Protein AF-A0AAP7A687-F1 (afdb_monomer_lite)

Foldseek 3Di:
DVVVVVVVVLVVVLVVVLVVVVVVVVVVLVVLVVLLVLQLVLLVLLLVLLVVLLVVLVCVVVPDDPVVSVVSLPDDSPDDRPPDDDPPDPLSVQLVVLSVQLVVLSVQCVVLSVDPNNNVSSVVSSVSSVVSSVSSVVSSVVSVVVVVVVSVVVVVCCVPVSVVVSVVVSVVSVVVVVD

Organism: Paenibacillus alvei (NCBI:txid44250)

Sequence (179 aa):
MKDLFLNFSIGIVSGTFAGLLSSFLVYLFSEKRNKVRKIIEYAEQTSERAFQVLAEANAFHEGSSIETLKMLLKKEVRRAFPGDIVDKSESSQRLQDAIAGCNRALYGIEQSLESENVPDNLFHATINLNNAVLEIWNATTEYDVIEDKRIRKIREIILIGIPIIVVLFVIGIIVGICI

pLDDT: mean 81.87, std 9.26, range [54.84, 94.5]

Structure (mmCIF, N/CA/C/O backbone):
data_AF-A0AAP7A687-F1
#
_entry.id   AF-A0AAP7A687-F1
#
loop_
_atom_site.group_PDB
_atom_site.id
_atom_site.type_symbol
_atom_site.label_atom_id
_atom_site.label_alt_id
_atom_site.label_comp_id
_atom_site.label_asym_id
_atom_site.label_entity_id
_atom_site.label_seq_id
_atom_site.pdbx_PDB_ins_code
_atom_site.Cartn_x
_atom_site.Cartn_y
_atom_site.Cartn_z
_atom_site.occupancy
_atom_site.B_iso_or_equiv
_atom_site.auth_seq_id
_atom_site.auth_comp_id
_atom_site.auth_asym_id
_atom_site.auth_atom_id
_atom_site.pdbx_PDB_model_num
ATOM 1 N N . MET A 1 1 ? 31.740 20.337 -48.642 1.00 59.12 1 MET A N 1
ATOM 2 C CA . MET A 1 1 ? 30.562 21.062 -48.100 1.00 59.12 1 MET A CA 1
ATOM 3 C C . MET A 1 1 ? 29.363 20.146 -47.868 1.00 59.12 1 MET A C 1
ATOM 5 O O . MET A 1 1 ? 28.829 20.198 -46.771 1.00 59.12 1 MET A O 1
ATOM 9 N N . LYS A 1 2 ? 28.967 19.292 -48.828 1.00 62.97 2 LYS A N 1
ATOM 10 C CA . LYS A 1 2 ? 27.833 18.359 -48.657 1.00 62.97 2 LYS A CA 1
ATOM 11 C C . LYS A 1 2 ? 28.007 17.386 -47.476 1.00 62.97 2 LYS A C 1
ATOM 13 O O . LYS A 1 2 ? 27.112 17.320 -46.646 1.00 62.97 2 LYS A O 1
ATOM 18 N N . ASP A 1 3 ? 29.177 16.764 -47.318 1.00 65.88 3 ASP A N 1
ATOM 19 C CA . ASP A 1 3 ? 29.430 15.821 -46.206 1.00 65.88 3 ASP A CA 1
ATOM 20 C C . ASP A 1 3 ? 29.442 16.493 -44.828 1.00 65.88 3 ASP A C 1
ATOM 22 O O . ASP A 1 3 ? 28.987 15.926 -43.839 1.00 65.88 3 ASP A O 1
ATOM 26 N N . LEU A 1 4 ? 29.915 17.741 -44.762 1.00 69.06 4 LEU A N 1
ATOM 27 C CA . LEU A 1 4 ? 29.923 18.520 -43.524 1.00 69.06 4 LEU A CA 1
ATOM 28 C C . LEU A 1 4 ? 28.489 18.856 -43.085 1.00 69.06 4 LEU A C 1
ATOM 30 O O . LEU A 1 4 ? 28.157 18.735 -41.912 1.00 69.06 4 LEU A O 1
ATOM 34 N N . PHE A 1 5 ? 27.635 19.236 -44.040 1.00 71.94 5 PHE A N 1
ATOM 35 C CA . PHE A 1 5 ? 26.226 19.546 -43.795 1.00 71.94 5 PHE A CA 1
ATOM 36 C C . PHE A 1 5 ? 25.420 18.290 -43.427 1.00 71.94 5 PHE A C 1
ATOM 38 O O . PHE A 1 5 ? 24.556 18.338 -42.551 1.00 71.94 5 PHE A O 1
ATOM 45 N N . LEU A 1 6 ? 25.745 17.154 -44.050 1.00 72.31 6 LEU A N 1
ATOM 46 C CA . LEU A 1 6 ? 25.149 15.852 -43.762 1.00 72.31 6 LEU A CA 1
ATOM 47 C C . LEU A 1 6 ? 25.485 15.385 -42.337 1.00 72.31 6 LEU A C 1
ATOM 49 O O . LEU A 1 6 ? 24.579 15.109 -41.556 1.00 72.31 6 LEU A O 1
ATOM 53 N N . ASN A 1 7 ? 26.767 15.396 -41.958 1.00 73.00 7 ASN A N 1
ATOM 54 C CA . ASN A 1 7 ? 27.212 15.022 -40.611 1.00 73.00 7 ASN A CA 1
ATOM 55 C C . ASN A 1 7 ? 26.620 15.937 -39.530 1.00 73.00 7 ASN A C 1
ATOM 57 O O . ASN A 1 7 ? 26.222 15.469 -38.464 1.00 73.00 7 ASN A O 1
ATOM 61 N N . PHE A 1 8 ? 26.508 17.237 -39.817 1.00 73.56 8 PHE A N 1
ATOM 62 C CA . PHE A 1 8 ? 25.886 18.198 -38.907 1.00 73.56 8 PHE A CA 1
ATOM 63 C C . PHE A 1 8 ? 24.384 17.925 -38.722 1.00 73.56 8 PHE A C 1
ATOM 65 O O . PHE A 1 8 ? 23.880 17.945 -37.600 1.00 73.56 8 PHE A O 1
ATOM 72 N N . SER A 1 9 ? 23.680 17.587 -39.806 1.00 74.75 9 SER A N 1
ATOM 73 C CA . SER A 1 9 ? 22.254 17.237 -39.771 1.00 74.75 9 SER A CA 1
ATOM 74 C C . SER A 1 9 ? 22.003 15.941 -38.991 1.00 74.75 9 SER A C 1
ATOM 76 O O . SER A 1 9 ? 21.101 15.896 -38.156 1.00 74.75 9 SER A O 1
ATOM 78 N N . ILE A 1 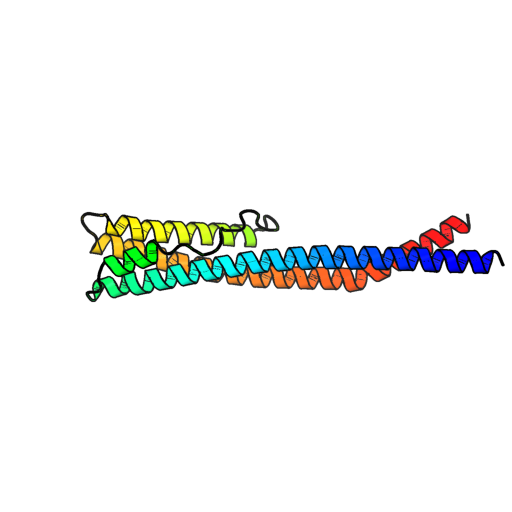10 ? 22.843 14.916 -39.183 1.00 78.50 10 ILE A N 1
ATOM 79 C CA . ILE A 1 10 ? 22.790 13.662 -38.411 1.00 78.50 10 ILE A CA 1
ATOM 80 C C . ILE A 1 10 ? 23.026 13.938 -36.919 1.00 78.50 10 ILE A C 1
ATOM 82 O O . ILE A 1 10 ? 22.307 13.404 -36.072 1.00 78.50 10 ILE A O 1
ATOM 86 N N . GLY A 1 11 ? 23.985 14.806 -36.584 1.00 74.31 11 GLY A N 1
ATOM 87 C CA . GLY A 1 11 ? 24.255 15.221 -35.205 1.00 74.31 11 GLY A CA 1
ATOM 88 C C . GLY A 1 11 ? 23.055 15.898 -34.532 1.00 74.31 11 GLY A C 1
ATOM 89 O O . GLY A 1 11 ? 22.698 15.548 -33.409 1.00 74.31 11 GLY A O 1
ATOM 90 N N . ILE A 1 12 ? 22.377 16.817 -35.227 1.00 79.00 12 ILE A N 1
ATOM 91 C CA . ILE A 1 12 ? 21.189 17.506 -34.692 1.00 79.00 12 ILE A CA 1
ATOM 92 C C . ILE A 1 12 ? 20.012 16.539 -34.517 1.00 79.00 12 ILE A C 1
ATOM 94 O O . ILE A 1 12 ? 19.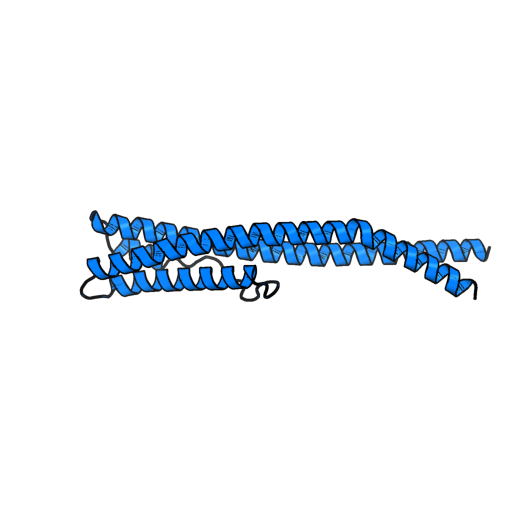362 16.540 -33.468 1.00 79.00 12 ILE A O 1
ATOM 98 N N . VAL A 1 13 ? 19.730 15.701 -35.518 1.00 80.06 13 VAL A N 1
ATOM 99 C CA . VAL A 1 13 ? 18.594 14.763 -35.481 1.00 80.06 13 VAL A CA 1
ATOM 100 C C . VAL A 1 13 ? 18.798 13.692 -34.406 1.00 80.06 13 VAL A C 1
ATOM 102 O O . VAL A 1 13 ? 17.882 13.400 -33.641 1.00 80.06 13 VAL A O 1
ATOM 105 N N . SER A 1 14 ? 20.010 13.149 -34.276 1.00 77.00 14 SER A N 1
ATOM 106 C CA . SER A 1 14 ? 20.325 12.175 -33.222 1.00 77.00 14 SER A CA 1
ATOM 107 C C . SER A 1 14 ? 20.297 12.792 -31.821 1.00 77.00 14 SER A C 1
ATOM 109 O O . SER A 1 14 ? 19.736 12.191 -30.903 1.00 77.00 14 SER A O 1
ATOM 111 N N . GLY A 1 15 ? 20.825 14.010 -31.652 1.00 78.75 15 GLY A N 1
ATOM 112 C CA . GLY A 1 15 ? 20.800 14.726 -30.375 1.00 78.75 15 GLY A CA 1
ATOM 113 C C . GLY A 1 15 ? 19.384 15.076 -29.911 1.00 78.75 15 GLY A C 1
ATOM 114 O O . GLY A 1 15 ? 19.036 14.854 -28.751 1.00 78.75 15 GLY A O 1
ATOM 115 N N . THR A 1 16 ? 18.538 15.570 -30.819 1.00 82.19 16 THR A N 1
ATOM 116 C CA . THR A 1 16 ? 17.129 15.882 -30.516 1.00 82.19 16 THR A CA 1
ATOM 117 C C . THR A 1 16 ? 16.318 14.626 -30.206 1.00 82.19 16 THR A C 1
ATOM 119 O O . THR A 1 16 ? 15.574 14.616 -29.225 1.00 82.19 16 THR A O 1
ATOM 122 N N . PHE A 1 17 ? 16.513 13.542 -30.962 1.00 80.06 17 PHE A N 1
ATOM 123 C CA . PHE A 1 17 ? 15.878 12.253 -30.684 1.00 80.06 17 PHE A CA 1
ATOM 124 C C . PHE A 1 17 ? 16.272 11.698 -29.308 1.00 80.06 17 PHE A C 1
ATOM 126 O O . PHE A 1 17 ? 15.400 11.339 -28.516 1.00 80.06 17 PHE A O 1
ATOM 133 N N . ALA A 1 18 ? 17.568 11.694 -28.979 1.00 79.06 18 ALA A N 1
ATOM 134 C CA . ALA A 1 18 ? 18.052 11.243 -27.675 1.00 79.06 18 ALA A CA 1
ATOM 135 C C . ALA A 1 18 ? 17.495 12.101 -26.524 1.00 79.06 18 ALA A C 1
ATOM 137 O O . ALA A 1 18 ? 17.079 11.563 -25.495 1.00 79.06 18 ALA A O 1
ATOM 138 N N . GLY A 1 19 ? 17.435 13.425 -26.707 1.00 79.06 19 GLY A N 1
ATOM 139 C CA . GLY A 1 19 ? 16.871 14.354 -25.727 1.00 79.06 19 GLY A CA 1
ATOM 140 C C . GLY A 1 19 ? 15.380 14.125 -25.465 1.00 79.06 19 GLY A C 1
ATOM 141 O O . GLY A 1 19 ? 14.961 14.054 -24.306 1.00 79.06 19 GLY A O 1
ATOM 142 N N . LEU A 1 20 ? 14.581 13.956 -26.524 1.00 83.81 20 LEU A N 1
ATOM 143 C CA . LEU A 1 20 ? 13.144 13.678 -26.416 1.00 83.81 20 LEU A CA 1
ATOM 144 C C . LEU A 1 20 ? 12.878 12.311 -25.779 1.00 83.81 20 LEU A C 1
ATOM 146 O O . LEU A 1 20 ? 12.055 12.215 -24.869 1.00 83.81 20 LEU A O 1
ATOM 150 N N . LEU A 1 21 ? 13.607 11.275 -26.205 1.00 79.56 21 LEU A N 1
ATOM 151 C CA . LEU A 1 21 ? 13.471 9.922 -25.667 1.00 79.56 21 LEU A CA 1
ATOM 152 C C . LEU A 1 21 ? 13.814 9.879 -24.172 1.00 79.56 21 LEU A C 1
ATOM 154 O O . LEU A 1 21 ? 13.052 9.331 -23.377 1.00 79.56 21 LEU A O 1
ATOM 158 N N . SER A 1 22 ? 14.926 10.506 -23.778 1.00 77.75 22 SER A N 1
ATOM 159 C CA . SER A 1 22 ? 15.331 10.613 -22.374 1.00 77.75 22 SER A CA 1
ATOM 160 C C . SER A 1 22 ? 14.282 11.352 -21.536 1.00 77.75 22 SER A C 1
ATOM 162 O O . SER A 1 22 ? 13.847 10.848 -20.501 1.00 77.75 22 SER A O 1
ATOM 164 N N . SER A 1 23 ? 13.798 12.502 -22.016 1.00 78.62 23 SER A N 1
ATOM 165 C CA . SER A 1 23 ? 12.797 13.310 -21.304 1.00 78.62 23 SER A CA 1
ATOM 166 C C . SER A 1 23 ? 11.470 12.567 -21.127 1.00 78.62 23 SER A C 1
ATOM 168 O O . SER A 1 23 ? 10.891 12.581 -20.041 1.00 78.62 23 SER A O 1
ATOM 170 N N . PHE A 1 24 ? 11.008 11.873 -22.170 1.00 81.12 24 PHE A N 1
ATOM 171 C CA . PHE A 1 24 ? 9.786 11.072 -22.127 1.00 81.12 24 PHE A CA 1
ATOM 172 C C . PHE A 1 24 ? 9.888 9.916 -21.123 1.00 81.12 24 PHE A C 1
ATOM 174 O O . PHE A 1 24 ? 8.970 9.680 -20.336 1.00 81.12 24 PHE A O 1
ATOM 181 N N . LEU A 1 25 ? 11.028 9.225 -21.092 1.00 78.81 25 LEU A N 1
ATOM 182 C CA . LEU A 1 25 ? 11.251 8.132 -20.151 1.00 78.81 25 LEU A CA 1
ATOM 183 C C . LEU A 1 25 ? 11.348 8.632 -18.705 1.00 78.81 25 LEU A C 1
ATOM 185 O O . LEU A 1 25 ? 10.732 8.043 -17.819 1.00 78.81 25 LEU A O 1
ATOM 189 N N . VAL A 1 26 ? 12.044 9.746 -18.456 1.00 78.75 26 VAL A N 1
ATOM 190 C CA . VAL A 1 26 ? 12.085 10.382 -17.126 1.00 78.75 26 VAL A CA 1
ATOM 191 C C . VAL A 1 26 ? 10.681 10.768 -16.656 1.00 78.75 26 VAL A C 1
ATOM 193 O O . VAL A 1 26 ? 10.344 10.542 -15.491 1.00 78.75 26 VAL A O 1
ATOM 196 N N . TYR A 1 27 ? 9.848 11.303 -17.552 1.00 80.44 27 TYR A N 1
ATOM 197 C CA . TYR A 1 27 ? 8.461 11.648 -17.246 1.00 80.44 27 TYR A CA 1
ATOM 198 C C . TYR A 1 27 ? 7.649 10.426 -16.792 1.00 80.44 27 TYR A C 1
ATOM 200 O O . TYR A 1 27 ? 7.110 10.439 -15.684 1.00 80.44 27 TYR A O 1
ATOM 208 N N . LEU A 1 28 ? 7.636 9.345 -17.582 1.00 78.19 28 LEU A N 1
ATOM 209 C CA . LEU A 1 28 ? 6.907 8.115 -17.241 1.00 78.19 28 LEU A CA 1
ATOM 210 C C . LEU A 1 28 ? 7.377 7.508 -15.911 1.00 78.19 28 LEU A C 1
ATOM 212 O O . LEU A 1 28 ? 6.570 7.036 -15.107 1.00 78.19 28 LEU A O 1
ATOM 216 N N . PHE A 1 29 ? 8.683 7.551 -15.646 1.00 78.19 29 PHE A N 1
ATOM 217 C CA . PHE A 1 29 ? 9.250 7.085 -14.382 1.00 78.19 29 PHE A CA 1
ATOM 218 C C . PHE A 1 29 ? 8.810 7.914 -13.184 1.00 78.19 29 PHE A C 1
ATOM 220 O O . PHE A 1 29 ? 8.461 7.356 -12.141 1.00 78.19 29 PHE A O 1
ATOM 227 N N . SER A 1 30 ? 8.848 9.238 -13.321 1.00 77.62 30 SER A N 1
ATOM 228 C CA . SER A 1 30 ? 8.431 10.155 -12.264 1.00 77.62 30 SER A CA 1
ATOM 229 C C . SER A 1 30 ? 6.946 9.980 -11.956 1.00 77.62 30 SER A C 1
ATOM 231 O O . SER A 1 30 ? 6.556 9.885 -10.791 1.00 77.62 30 SER A O 1
ATOM 233 N N . GLU A 1 31 ? 6.119 9.832 -12.993 1.00 81.00 31 GLU A N 1
ATOM 234 C CA . GLU A 1 31 ? 4.694 9.559 -12.841 1.00 81.00 31 GLU A CA 1
ATOM 235 C C . GLU A 1 31 ? 4.446 8.233 -12.108 1.00 81.00 31 GLU A C 1
ATOM 237 O O . GLU A 1 31 ? 3.712 8.211 -11.115 1.00 81.00 31 GLU A O 1
ATOM 242 N N . LYS A 1 32 ? 5.107 7.142 -12.528 1.00 79.44 32 LYS A N 1
ATOM 243 C CA . LYS A 1 32 ? 4.971 5.831 -11.878 1.00 79.44 32 LYS A CA 1
ATOM 244 C C . LYS A 1 32 ? 5.389 5.890 -10.407 1.00 79.44 32 LYS A C 1
ATOM 246 O O . LYS A 1 32 ? 4.634 5.458 -9.538 1.00 79.44 32 LYS A O 1
ATOM 251 N N . ARG A 1 33 ? 6.558 6.468 -10.113 1.00 81.12 33 ARG A N 1
ATOM 252 C CA . ARG A 1 33 ? 7.083 6.588 -8.743 1.00 81.12 33 ARG A CA 1
ATOM 253 C C . ARG A 1 33 ? 6.158 7.415 -7.851 1.00 81.12 33 ARG A C 1
ATOM 255 O O . ARG A 1 33 ? 5.917 7.040 -6.707 1.00 81.12 33 ARG A O 1
ATOM 262 N N . ASN A 1 34 ? 5.602 8.506 -8.375 1.00 83.62 34 ASN A N 1
ATOM 263 C CA . ASN A 1 34 ? 4.642 9.325 -7.640 1.00 83.62 34 ASN A CA 1
ATOM 264 C C . ASN A 1 34 ? 3.346 8.565 -7.334 1.00 83.62 34 ASN A C 1
ATOM 266 O O . ASN A 1 34 ? 2.800 8.730 -6.244 1.00 83.62 34 ASN A O 1
ATOM 270 N N . LYS A 1 35 ? 2.853 7.729 -8.255 1.00 81.94 35 LYS A N 1
ATOM 271 C CA . LYS A 1 35 ? 1.676 6.885 -7.995 1.00 81.94 35 LYS A CA 1
ATOM 272 C C . LYS A 1 35 ? 1.960 5.828 -6.924 1.00 81.94 35 LYS A C 1
ATOM 274 O O . LYS A 1 35 ? 1.185 5.731 -5.980 1.00 81.94 35 LYS A O 1
ATOM 279 N N . VAL A 1 36 ? 3.084 5.110 -7.021 1.00 83.56 36 VAL A N 1
ATOM 280 C CA . VAL A 1 36 ? 3.518 4.125 -6.007 1.00 83.56 36 VAL A CA 1
ATOM 281 C C . VAL A 1 36 ? 3.596 4.773 -4.626 1.00 83.56 36 VAL A C 1
ATOM 283 O O . VAL A 1 36 ? 2.971 4.292 -3.687 1.00 83.56 36 VAL A O 1
ATOM 286 N N . ARG A 1 37 ? 4.263 5.928 -4.527 1.00 85.00 37 ARG A N 1
ATOM 287 C CA . ARG A 1 37 ? 4.366 6.693 -3.280 1.00 85.00 37 ARG A CA 1
ATOM 288 C C . ARG A 1 37 ? 2.998 7.050 -2.694 1.00 85.00 37 ARG A C 1
ATOM 290 O O . ARG A 1 37 ? 2.790 6.882 -1.502 1.00 85.00 37 ARG A O 1
ATOM 297 N N . LYS A 1 38 ? 2.058 7.528 -3.516 1.00 84.88 38 LYS A N 1
ATOM 298 C CA . LYS A 1 38 ? 0.703 7.874 -3.051 1.00 84.88 38 LYS A CA 1
ATOM 299 C C . LYS A 1 38 ? -0.071 6.662 -2.528 1.00 84.88 38 LYS A C 1
ATOM 301 O O . LYS A 1 38 ? -0.842 6.820 -1.588 1.00 84.88 38 LYS A O 1
ATOM 306 N N . ILE A 1 39 ? 0.112 5.491 -3.139 1.00 84.94 39 ILE A N 1
ATOM 307 C CA . ILE A 1 39 ? -0.514 4.238 -2.695 1.00 84.94 39 ILE A CA 1
ATOM 308 C C . ILE A 1 39 ? 0.042 3.822 -1.332 1.00 84.94 39 ILE A C 1
ATOM 310 O O . ILE A 1 39 ? -0.741 3.538 -0.431 1.00 84.94 39 ILE A O 1
ATOM 314 N N . ILE A 1 40 ? 1.369 3.846 -1.171 1.00 87.75 40 ILE A N 1
ATOM 315 C CA . ILE A 1 40 ? 2.030 3.530 0.103 1.00 87.75 40 ILE A CA 1
ATOM 316 C C . ILE A 1 40 ? 1.576 4.508 1.191 1.00 87.75 40 ILE A C 1
ATOM 318 O O . ILE A 1 40 ? 1.081 4.071 2.221 1.00 87.75 40 ILE A O 1
ATOM 322 N N . GLU A 1 41 ? 1.619 5.818 0.925 1.00 87.94 41 GLU A N 1
ATOM 323 C CA . GLU A 1 41 ? 1.172 6.841 1.883 1.00 87.94 41 GLU A CA 1
ATOM 324 C C . GLU A 1 41 ? -0.298 6.646 2.299 1.00 87.94 41 GLU A C 1
ATOM 326 O O . GLU A 1 41 ? -0.665 6.928 3.437 1.00 87.94 41 GLU A O 1
ATOM 331 N N . TYR A 1 42 ? -1.162 6.172 1.395 1.00 87.31 42 TYR A N 1
ATOM 332 C CA . TYR A 1 42 ? -2.540 5.832 1.750 1.00 87.31 42 TYR A CA 1
ATOM 333 C C . TYR A 1 42 ? -2.606 4.580 2.635 1.00 87.31 42 TYR A C 1
ATOM 335 O O . TYR A 1 42 ? -3.318 4.585 3.637 1.00 87.31 42 TYR A O 1
ATOM 343 N N . ALA A 1 43 ? -1.882 3.515 2.280 1.00 88.38 43 ALA A N 1
ATOM 344 C CA . ALA A 1 43 ? -1.866 2.274 3.051 1.00 88.38 43 ALA A CA 1
ATOM 345 C C . ALA A 1 43 ? -1.344 2.507 4.477 1.00 88.38 43 ALA A C 1
ATOM 347 O O . ALA A 1 43 ? -1.961 2.056 5.442 1.00 88.38 43 ALA A O 1
ATOM 348 N N . GLU A 1 44 ? -0.280 3.300 4.612 1.00 90.00 44 GLU A N 1
ATOM 349 C CA . GLU A 1 44 ? 0.270 3.746 5.891 1.00 90.00 44 GLU A CA 1
ATOM 350 C C . GLU A 1 44 ? -0.772 4.516 6.709 1.00 90.00 44 GLU A C 1
ATOM 352 O O . GLU A 1 44 ? -1.017 4.160 7.859 1.00 90.00 44 GLU A O 1
ATOM 357 N N . GLN A 1 45 ? -1.463 5.498 6.117 1.00 89.00 45 GLN A N 1
ATOM 358 C CA . GLN A 1 45 ? -2.512 6.259 6.810 1.00 89.00 45 GLN A CA 1
ATOM 359 C C . GLN A 1 45 ? -3.684 5.380 7.265 1.00 89.00 45 GLN A C 1
ATOM 361 O O . GLN A 1 45 ? -4.203 5.562 8.370 1.00 89.00 45 GLN A O 1
ATOM 366 N N . THR A 1 46 ? -4.109 4.424 6.435 1.00 88.69 46 THR A N 1
ATOM 367 C CA . THR A 1 46 ? -5.147 3.454 6.807 1.00 88.69 46 THR A CA 1
ATOM 368 C C . THR A 1 46 ? -4.676 2.568 7.958 1.00 88.69 46 THR A C 1
ATOM 370 O O . THR A 1 46 ? -5.426 2.366 8.912 1.00 88.69 46 THR A O 1
ATOM 373 N N . SER A 1 47 ? -3.428 2.093 7.912 1.00 90.12 47 SER A N 1
ATOM 374 C CA . SER A 1 47 ? -2.836 1.273 8.973 1.00 90.12 47 SER A CA 1
ATOM 375 C C . SER A 1 47 ? -2.697 2.040 10.291 1.00 90.12 47 SER A C 1
ATOM 377 O O . SER A 1 47 ? -3.040 1.513 11.344 1.00 90.12 47 SER A O 1
ATOM 379 N N . GLU A 1 48 ? -2.293 3.313 10.240 1.00 90.38 48 GLU A N 1
ATOM 380 C CA . GLU A 1 48 ? -2.137 4.175 11.412 1.00 90.38 48 GLU A CA 1
ATOM 381 C C . GLU A 1 48 ? -3.490 4.426 12.084 1.00 90.38 48 GLU A C 1
ATOM 383 O O . GLU A 1 48 ? -3.622 4.316 13.304 1.00 90.38 48 GLU A O 1
ATOM 388 N N . ARG A 1 49 ? -4.527 4.709 11.285 1.00 88.88 49 ARG A N 1
ATOM 389 C CA . ARG A 1 49 ? -5.897 4.847 11.790 1.00 88.88 49 ARG A CA 1
ATOM 390 C C . ARG A 1 49 ? -6.385 3.545 12.418 1.00 88.88 49 ARG A C 1
ATOM 392 O O . ARG A 1 49 ? -6.944 3.579 13.510 1.00 88.88 49 ARG A O 1
ATOM 399 N N . ALA A 1 50 ? -6.175 2.415 11.748 1.00 89.69 50 ALA A N 1
ATOM 400 C CA . ALA A 1 50 ? -6.559 1.107 12.261 1.00 89.69 50 ALA A CA 1
ATOM 401 C C . ALA A 1 50 ? -5.844 0.775 13.574 1.00 89.69 50 ALA A C 1
ATOM 403 O O . ALA A 1 50 ? -6.481 0.297 14.505 1.00 89.69 50 ALA A O 1
ATOM 404 N N . PHE A 1 51 ? -4.565 1.124 13.695 1.00 91.44 51 PHE A N 1
ATOM 405 C CA . PHE A 1 51 ? -3.804 0.965 14.928 1.00 91.44 51 PHE A CA 1
ATOM 406 C C . PHE A 1 51 ? -4.336 1.851 16.067 1.00 91.44 51 PHE A C 1
ATOM 408 O O . PHE A 1 51 ? -4.478 1.376 17.189 1.00 91.44 51 PHE A O 1
ATOM 415 N N . GLN A 1 52 ? -4.693 3.113 15.788 1.00 90.75 52 GLN A N 1
ATOM 416 C CA . GLN A 1 52 ? -5.315 4.011 16.776 1.00 90.75 52 GLN A CA 1
ATOM 417 C C . GLN A 1 52 ? -6.657 3.458 17.278 1.00 90.75 52 GLN A C 1
ATOM 419 O O . GLN A 1 52 ? -6.903 3.436 18.481 1.00 90.75 52 GLN A O 1
ATOM 424 N N . VAL A 1 53 ? -7.506 2.976 16.364 1.00 89.56 53 VAL A N 1
ATOM 425 C CA . VAL A 1 53 ? -8.792 2.349 16.711 1.00 89.56 53 VAL A CA 1
ATOM 426 C C . VAL A 1 53 ? -8.575 1.057 17.496 1.00 89.56 53 VAL A C 1
ATOM 428 O O . VAL A 1 53 ? -9.272 0.828 18.475 1.00 89.56 53 VAL A O 1
ATOM 431 N N . LEU A 1 54 ? -7.597 0.236 17.110 1.00 90.00 54 LEU A N 1
ATOM 432 C CA . LEU A 1 54 ? -7.261 -1.008 17.800 1.00 90.00 54 LEU A CA 1
ATOM 433 C C . LEU A 1 54 ? -6.782 -0.753 19.236 1.00 90.00 54 LEU A C 1
ATOM 435 O O . LEU A 1 54 ? -7.205 -1.446 20.157 1.00 90.00 54 LEU A O 1
ATOM 439 N N . ALA A 1 55 ? -5.911 0.237 19.436 1.00 88.31 55 ALA A N 1
ATOM 440 C CA . ALA A 1 55 ? -5.421 0.609 20.761 1.00 88.31 55 ALA A CA 1
ATOM 441 C C . ALA A 1 55 ? -6.569 1.064 21.675 1.00 88.31 55 ALA A C 1
ATOM 443 O O . ALA A 1 55 ? -6.668 0.602 22.809 1.00 88.31 55 ALA A O 1
ATOM 444 N N . GLU A 1 56 ? -7.469 1.902 21.159 1.00 87.44 56 GLU A N 1
ATOM 445 C CA . GLU A 1 56 ? -8.630 2.377 21.915 1.00 87.44 56 GLU A CA 1
ATOM 446 C C . GLU A 1 56 ? -9.659 1.259 22.162 1.00 87.44 56 GLU A C 1
ATOM 448 O O . GLU A 1 56 ? -10.217 1.169 23.251 1.00 87.44 56 GLU A O 1
ATOM 453 N N . ALA A 1 57 ? -9.879 0.363 21.195 1.00 86.06 57 ALA A N 1
ATOM 454 C CA . ALA A 1 57 ? -10.769 -0.788 21.358 1.00 86.06 57 ALA A CA 1
ATOM 455 C C . ALA A 1 57 ? -10.258 -1.763 22.431 1.00 86.06 57 ALA A C 1
ATOM 457 O O . ALA A 1 57 ? -11.051 -2.286 23.207 1.00 86.06 57 ALA A O 1
ATOM 458 N N . ASN A 1 58 ? -8.939 -1.956 22.533 1.00 84.75 58 ASN A N 1
ATOM 459 C CA . ASN A 1 58 ? -8.340 -2.724 23.626 1.00 84.75 58 ASN A CA 1
ATOM 460 C C . ASN A 1 58 ? -8.501 -2.011 24.982 1.00 84.75 58 ASN A C 1
ATOM 462 O O . ASN A 1 58 ? -8.854 -2.652 25.970 1.00 84.75 58 ASN A O 1
ATOM 466 N N . ALA A 1 59 ? -8.296 -0.689 25.021 1.00 82.12 59 ALA A N 1
ATOM 467 C CA . ALA A 1 59 ? -8.442 0.128 26.231 1.00 82.12 59 ALA A CA 1
ATOM 468 C C . ALA A 1 59 ? -9.901 0.273 26.706 1.00 82.12 59 ALA A C 1
ATOM 470 O O . ALA A 1 59 ? -10.148 0.564 27.877 1.00 82.12 59 ALA A O 1
ATOM 471 N N . PHE A 1 60 ? -10.882 0.018 25.838 1.00 76.50 60 PHE A N 1
ATOM 472 C CA . PHE A 1 60 ? -12.299 0.008 26.204 1.00 76.50 60 PHE A CA 1
ATOM 473 C C . PHE A 1 60 ? -12.599 -0.964 27.355 1.00 76.50 60 PHE A C 1
ATOM 475 O O . PHE A 1 60 ? -13.399 -0.666 28.243 1.00 76.50 60 PHE A O 1
ATOM 482 N N . HIS A 1 61 ? -11.898 -2.098 27.400 1.00 63.59 61 HIS A N 1
ATOM 483 C CA . HIS A 1 61 ? -12.023 -3.070 28.486 1.00 63.59 61 HIS A CA 1
ATOM 484 C C . HIS A 1 61 ? -11.462 -2.569 29.832 1.00 63.59 61 HIS A C 1
ATOM 486 O O . HIS A 1 61 ? -11.736 -3.173 30.868 1.00 63.59 61 HIS A O 1
ATOM 492 N N . GLU A 1 62 ? -10.732 -1.451 29.836 1.00 60.56 62 GLU A N 1
ATOM 493 C CA . GLU A 1 62 ? -10.119 -0.825 31.014 1.00 60.56 62 GLU A CA 1
ATOM 494 C C . GLU A 1 62 ? -10.914 0.397 31.526 1.00 60.56 62 GLU A C 1
ATOM 496 O O . GLU A 1 62 ? -10.503 1.046 32.488 1.00 60.56 62 GLU A O 1
ATOM 501 N N . GLY A 1 63 ? -12.079 0.695 30.928 1.00 60.12 63 GLY A N 1
ATOM 502 C CA . GLY A 1 63 ? -12.989 1.760 31.373 1.00 60.12 63 GLY A CA 1
ATOM 503 C C . GLY A 1 63 ? -12.957 3.047 30.539 1.00 60.12 63 GLY A C 1
ATOM 504 O O . GLY A 1 63 ? -13.440 4.079 31.012 1.00 60.12 63 GLY A O 1
ATOM 505 N N . SER A 1 64 ? -12.403 3.015 29.319 1.00 65.62 64 SER A N 1
ATOM 506 C CA . SER A 1 64 ? -12.463 4.154 28.391 1.00 65.62 64 SER A CA 1
ATOM 507 C C . SER A 1 64 ? -13.868 4.348 27.784 1.00 65.62 64 SER A C 1
ATOM 509 O O . SER A 1 64 ? -14.714 3.452 27.789 1.00 65.62 64 SER A O 1
ATOM 511 N N . SER A 1 65 ? -14.161 5.566 27.314 1.00 69.44 65 SER A N 1
ATOM 512 C CA . SER A 1 65 ? -15.492 5.947 26.817 1.00 69.44 65 SER A CA 1
ATOM 513 C C . SER A 1 65 ? -15.690 5.549 25.348 1.00 69.44 65 SER A C 1
ATOM 515 O O . SER A 1 65 ? -14.845 5.802 24.487 1.00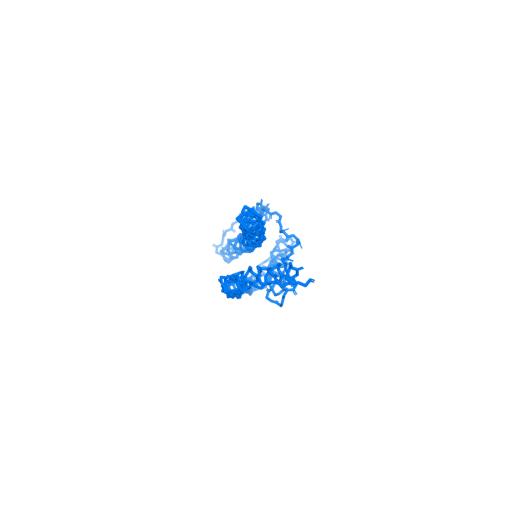 69.44 65 SER A O 1
ATOM 517 N N . ILE A 1 66 ? -16.872 4.992 25.056 1.00 79.44 66 ILE A N 1
ATOM 518 C CA . ILE A 1 66 ? -17.347 4.643 23.704 1.00 79.44 66 ILE A CA 1
ATOM 519 C C . ILE A 1 66 ? -17.266 5.849 22.752 1.00 79.44 66 ILE A C 1
ATOM 521 O O . ILE A 1 66 ? -17.027 5.682 21.552 1.00 79.44 66 ILE A O 1
ATOM 525 N N . GLU A 1 67 ? -17.457 7.072 23.256 1.00 79.75 67 GLU A N 1
ATOM 526 C CA . GLU A 1 67 ? -17.393 8.297 22.459 1.00 79.75 67 GLU A CA 1
ATOM 527 C C . GLU A 1 67 ? -16.026 8.511 21.796 1.00 79.75 67 GLU A C 1
ATOM 529 O O . GLU A 1 67 ? -15.988 8.944 20.641 1.00 79.75 67 GLU A O 1
ATOM 534 N N . THR A 1 68 ? -14.916 8.182 22.467 1.00 82.62 68 THR A N 1
ATOM 535 C CA . THR A 1 68 ? -13.562 8.322 21.897 1.00 82.62 68 THR A CA 1
ATOM 536 C C . THR A 1 68 ? -13.384 7.392 20.703 1.00 82.62 68 THR A C 1
ATOM 538 O O . THR A 1 68 ? -12.956 7.820 19.628 1.00 82.62 68 THR A O 1
ATOM 541 N N . LEU A 1 69 ? -13.802 6.134 20.851 1.00 82.50 69 LEU A N 1
ATOM 542 C CA . LEU A 1 69 ? -13.730 5.134 19.792 1.00 82.50 69 LEU A CA 1
ATOM 543 C C . LEU A 1 69 ? -14.610 5.525 18.592 1.00 82.50 69 LEU A C 1
ATOM 545 O O . LEU A 1 69 ? -14.156 5.493 17.447 1.00 82.50 69 LEU A O 1
ATOM 549 N N . LYS A 1 70 ? -15.834 6.014 18.842 1.00 83.56 70 LYS A N 1
ATOM 550 C CA . LYS A 1 70 ? -16.718 6.561 17.794 1.00 83.56 70 LYS A CA 1
ATOM 551 C C . LYS A 1 70 ? -16.107 7.774 17.090 1.00 83.56 70 LYS A C 1
ATOM 553 O O . LYS A 1 70 ? -16.275 7.930 15.881 1.00 83.56 70 LYS A O 1
ATOM 558 N N . MET A 1 71 ? -15.397 8.640 17.812 1.00 85.00 71 MET A N 1
ATOM 559 C CA . MET A 1 71 ? -14.720 9.797 17.221 1.00 85.00 71 MET A CA 1
ATOM 560 C C . MET A 1 71 ? -13.570 9.370 16.298 1.00 85.00 71 MET A C 1
ATOM 562 O O . MET A 1 71 ? -13.447 9.901 15.193 1.00 85.00 71 MET A O 1
ATOM 566 N N . LEU A 1 72 ? -12.767 8.384 16.709 1.00 84.19 72 LEU A N 1
ATOM 567 C CA . LEU A 1 72 ? -11.686 7.822 15.890 1.00 84.19 72 LEU A CA 1
ATOM 568 C C . LEU A 1 72 ? -12.218 7.113 14.638 1.00 84.19 72 LEU A C 1
ATOM 570 O O . LEU A 1 72 ? -11.644 7.251 13.556 1.00 84.19 72 LEU A O 1
ATOM 574 N N . LEU A 1 73 ? -13.350 6.416 14.753 1.00 83.00 73 LEU A N 1
ATOM 575 C CA . LEU A 1 73 ? -14.028 5.794 13.615 1.00 83.00 73 LEU A CA 1
ATOM 576 C C . LEU A 1 73 ? -14.598 6.827 12.637 1.00 83.00 73 LEU A C 1
ATOM 578 O O . LEU A 1 73 ? -14.526 6.611 11.435 1.00 83.00 73 LEU A O 1
ATOM 582 N N . LYS A 1 74 ? -15.073 7.986 13.101 1.00 81.88 74 LYS A N 1
ATOM 583 C CA . LYS A 1 74 ? -15.542 9.070 12.214 1.00 81.88 74 LYS A CA 1
ATOM 584 C C . LYS A 1 74 ? -14.418 9.847 11.530 1.00 81.88 74 LYS A C 1
ATOM 586 O O . LYS A 1 74 ? -14.678 10.603 10.596 1.00 81.88 74 LYS A O 1
ATOM 591 N N . LYS A 1 75 ? -13.173 9.701 11.987 1.00 77.56 75 LYS A N 1
ATOM 592 C CA . LYS A 1 75 ? -12.021 10.379 11.391 1.00 77.56 75 LYS A CA 1
ATOM 593 C C . LYS A 1 75 ? -11.757 9.804 10.001 1.00 77.56 75 LYS A C 1
ATOM 595 O O . LYS A 1 75 ? -11.282 8.680 9.863 1.00 77.56 75 LYS A O 1
ATOM 600 N N . GLU A 1 76 ? -12.056 10.580 8.967 1.00 66.31 76 GLU A N 1
ATOM 601 C CA . GLU A 1 76 ? -11.785 10.177 7.590 1.00 66.31 76 GLU A CA 1
ATOM 602 C C . GLU A 1 76 ? -10.278 10.055 7.331 1.00 66.31 76 GLU A C 1
ATOM 604 O O . GLU A 1 76 ? -9.462 10.859 7.803 1.00 66.31 76 GLU A O 1
ATOM 609 N N . VAL A 1 77 ? -9.901 9.055 6.530 1.00 66.81 77 VAL A N 1
ATOM 610 C CA . VAL A 1 77 ? -8.570 9.028 5.918 1.00 66.81 77 VAL A CA 1
ATOM 611 C C . VAL A 1 77 ? -8.514 10.212 4.956 1.00 66.81 77 VAL A C 1
ATOM 613 O O . VAL A 1 77 ? -9.342 10.328 4.057 1.00 66.81 77 VAL A O 1
ATOM 616 N N . ARG A 1 78 ? -7.545 11.113 5.149 1.00 60.28 78 ARG A N 1
ATOM 617 C CA . ARG A 1 78 ? -7.472 12.421 4.465 1.00 60.28 78 ARG A CA 1
ATOM 618 C C . ARG A 1 78 ? -7.384 12.343 2.938 1.00 60.28 78 ARG A C 1
ATOM 620 O O . ARG A 1 78 ? -7.439 13.374 2.271 1.00 60.28 78 ARG A O 1
ATOM 627 N N . ARG A 1 79 ? -7.164 11.158 2.376 1.00 59.59 79 ARG A N 1
ATOM 628 C CA . ARG A 1 79 ? -7.021 10.939 0.941 1.00 59.59 79 ARG A CA 1
ATOM 629 C C . ARG A 1 79 ? -7.941 9.815 0.514 1.00 59.59 79 ARG A C 1
ATOM 631 O O . ARG A 1 79 ? -7.959 8.774 1.154 1.00 59.59 79 ARG A O 1
ATOM 638 N N . ALA A 1 80 ? -8.656 10.013 -0.588 1.00 61.44 80 ALA A N 1
ATOM 639 C CA . ALA A 1 80 ? -9.308 8.915 -1.282 1.00 61.44 80 ALA A CA 1
ATOM 640 C C . ALA A 1 80 ? -8.240 7.927 -1.766 1.00 61.44 80 ALA A C 1
ATOM 642 O O . ALA A 1 80 ? -7.154 8.342 -2.189 1.00 61.44 80 ALA A O 1
ATOM 643 N N . PHE A 1 81 ? -8.553 6.632 -1.714 1.00 64.88 81 PHE A N 1
ATOM 644 C CA . PHE A 1 81 ? -7.692 5.630 -2.323 1.00 64.88 81 PHE A CA 1
ATOM 645 C C . PHE A 1 81 ? -7.521 5.983 -3.803 1.00 64.88 81 PHE A C 1
ATOM 647 O O . PHE A 1 81 ? -8.533 6.213 -4.473 1.00 64.88 81 PHE A O 1
ATOM 654 N N . PRO A 1 82 ? -6.289 6.067 -4.335 1.00 61.91 82 PRO A N 1
ATOM 655 C CA . PRO A 1 82 ? -6.104 6.158 -5.773 1.00 61.91 82 PRO A CA 1
ATOM 656 C C . PRO A 1 82 ? -6.621 4.846 -6.379 1.00 61.91 82 PRO A C 1
ATOM 658 O O . PRO A 1 82 ? -5.903 3.855 -6.424 1.00 61.91 82 PRO A O 1
ATOM 661 N N . GLY A 1 83 ? -7.898 4.830 -6.777 1.00 54.84 83 GLY A N 1
ATOM 662 C CA . GLY A 1 83 ? -8.603 3.634 -7.258 1.00 54.84 83 GLY A CA 1
ATOM 663 C C . GLY A 1 83 ? -7.954 2.986 -8.483 1.00 54.84 83 GLY A C 1
ATOM 664 O O . GLY A 1 83 ? -8.170 1.806 -8.740 1.00 54.84 83 GLY A O 1
ATOM 665 N N . ASP A 1 84 ? -7.097 3.729 -9.183 1.00 57.84 84 ASP A N 1
ATOM 666 C CA . ASP A 1 84 ? -6.216 3.209 -10.217 1.00 57.84 84 ASP A CA 1
ATOM 667 C C . ASP A 1 84 ? -4.907 2.717 -9.594 1.00 57.84 84 ASP A C 1
ATOM 669 O O . ASP A 1 84 ? -3.936 3.476 -9.466 1.00 57.84 84 ASP A O 1
ATOM 673 N N . ILE A 1 85 ? -4.838 1.431 -9.233 1.00 58.47 85 ILE A N 1
ATOM 674 C CA . ILE A 1 85 ? -3.522 0.846 -8.984 1.00 58.47 85 ILE A CA 1
ATOM 675 C C . ILE A 1 85 ? -2.764 0.662 -10.293 1.00 58.47 85 ILE A C 1
ATOM 677 O O . ILE A 1 85 ? -3.268 0.151 -11.290 1.00 58.47 85 ILE A O 1
ATOM 681 N N . VAL A 1 86 ? -1.508 1.088 -10.210 1.00 60.16 86 VAL A N 1
ATOM 682 C CA . VAL A 1 86 ? -0.510 1.296 -11.250 1.00 60.16 86 VAL A CA 1
ATOM 683 C C . VAL A 1 86 ? -0.370 0.149 -12.254 1.00 60.16 86 VAL A C 1
ATOM 685 O O . VAL A 1 86 ? -0.028 0.445 -13.398 1.00 60.16 86 VAL A O 1
ATOM 688 N N . ASP A 1 87 ? -0.587 -1.123 -11.888 1.00 67.00 87 ASP A N 1
ATOM 689 C CA . ASP A 1 87 ? -0.197 -2.214 -12.795 1.00 67.00 87 ASP A CA 1
ATOM 690 C C . ASP A 1 87 ? -0.917 -3.579 -12.704 1.00 67.00 87 ASP A C 1
ATOM 692 O O . ASP A 1 87 ? -0.466 -4.514 -13.364 1.00 67.00 87 ASP A O 1
ATOM 696 N N . LYS A 1 88 ? -2.022 -3.736 -11.954 1.00 70.88 88 LYS A N 1
ATOM 697 C CA . LYS A 1 88 ? -2.716 -5.041 -11.758 1.00 70.88 88 LYS A CA 1
ATOM 698 C C . LYS A 1 88 ? -1.780 -6.202 -11.362 1.00 70.88 88 LYS A C 1
ATOM 700 O O . LYS A 1 88 ? -2.107 -7.368 -11.581 1.00 70.88 88 LYS A O 1
ATOM 705 N N . SER A 1 89 ? -0.598 -5.908 -10.822 1.00 80.62 89 SER A N 1
ATOM 706 C CA . SER A 1 89 ? 0.324 -6.948 -10.382 1.00 80.62 89 SER A CA 1
ATOM 707 C C . SER A 1 89 ? -0.223 -7.680 -9.161 1.00 80.62 89 SER A C 1
ATOM 709 O O . SER A 1 89 ? -1.056 -7.151 -8.426 1.00 80.62 89 SER A O 1
ATOM 711 N N . GLU A 1 90 ? 0.272 -8.893 -8.918 1.00 86.19 90 GLU A N 1
ATOM 712 C CA . GLU A 1 90 ? -0.121 -9.680 -7.746 1.00 86.19 90 GLU A CA 1
ATOM 713 C C . GLU A 1 90 ? 0.115 -8.911 -6.435 1.00 86.19 90 GLU A C 1
ATOM 715 O O . GLU A 1 90 ? -0.767 -8.864 -5.584 1.00 86.19 90 GLU A O 1
ATOM 720 N N . SER A 1 91 ? 1.256 -8.224 -6.301 1.00 86.19 91 SER A N 1
ATOM 721 C CA . SER A 1 91 ? 1.568 -7.397 -5.127 1.00 86.19 91 SER A CA 1
ATOM 722 C C . SER A 1 91 ? 0.629 -6.198 -4.984 1.00 86.19 91 SER A C 1
ATOM 724 O O . SER A 1 91 ? 0.202 -5.873 -3.880 1.00 86.19 91 SER A O 1
ATOM 726 N N . SER A 1 92 ? 0.264 -5.564 -6.101 1.00 84.25 92 SER A N 1
ATOM 727 C CA . SER A 1 92 ? -0.765 -4.520 -6.146 1.00 84.25 92 SER A CA 1
ATOM 728 C C . SER A 1 92 ? -2.116 -5.047 -5.653 1.00 84.25 92 SER A C 1
ATOM 730 O O . SER A 1 92 ? -2.771 -4.401 -4.840 1.00 84.25 92 SER A O 1
ATOM 732 N N . GLN A 1 93 ? -2.537 -6.214 -6.151 1.00 86.88 93 GLN A N 1
ATOM 733 C CA . GLN A 1 93 ? -3.825 -6.818 -5.814 1.00 86.88 93 GLN A CA 1
ATOM 734 C C . GLN A 1 93 ? -3.881 -7.192 -4.330 1.00 86.88 93 GLN A C 1
ATOM 736 O O . GLN A 1 93 ? -4.822 -6.809 -3.643 1.00 86.88 93 GLN A O 1
ATOM 741 N N . ARG A 1 94 ? -2.822 -7.824 -3.809 1.00 89.81 94 ARG A N 1
ATOM 742 C CA . ARG A 1 94 ? -2.693 -8.130 -2.377 1.00 89.81 94 ARG A CA 1
ATOM 743 C C . ARG A 1 94 ? -2.801 -6.884 -1.505 1.00 89.81 94 ARG A C 1
ATOM 745 O O . ARG A 1 94 ? -3.481 -6.919 -0.486 1.00 89.81 94 ARG A O 1
ATOM 752 N N . LEU A 1 95 ? -2.173 -5.776 -1.907 1.00 90.44 95 LEU A N 1
ATOM 753 C CA . LEU A 1 95 ? -2.281 -4.516 -1.173 1.00 90.44 95 LEU A CA 1
ATOM 754 C C . LEU A 1 95 ? -3.710 -3.948 -1.197 1.00 90.44 95 LEU A C 1
ATOM 756 O O . LEU A 1 95 ? -4.182 -3.477 -0.165 1.00 90.44 95 LEU A O 1
ATOM 760 N N . GLN A 1 96 ? -4.426 -4.027 -2.327 1.00 87.56 96 GLN A N 1
ATOM 761 C CA . GLN A 1 96 ? -5.848 -3.637 -2.386 1.00 87.56 96 GLN A CA 1
ATOM 762 C C . GLN A 1 96 ? -6.698 -4.472 -1.447 1.00 87.56 96 GLN A C 1
ATOM 764 O O . GLN A 1 96 ? -7.510 -3.925 -0.704 1.00 87.56 96 GLN A O 1
ATOM 769 N N . ASP A 1 97 ? -6.512 -5.787 -1.496 1.00 90.00 97 ASP A N 1
ATOM 770 C CA . ASP A 1 97 ? -7.307 -6.721 -0.718 1.00 90.00 97 ASP A CA 1
ATOM 771 C C . ASP A 1 97 ? -7.051 -6.516 0.778 1.00 90.00 97 ASP A C 1
ATOM 773 O O . ASP A 1 97 ? -8.007 -6.461 1.551 1.00 90.00 97 ASP A O 1
ATOM 777 N N . ALA A 1 98 ? -5.796 -6.278 1.177 1.00 92.12 98 ALA A N 1
ATOM 778 C CA . ALA A 1 98 ? -5.428 -5.960 2.555 1.00 92.12 98 ALA A CA 1
ATOM 779 C C . ALA A 1 98 ? -6.008 -4.613 3.023 1.00 92.12 98 ALA A C 1
ATOM 781 O O . ALA A 1 98 ? -6.543 -4.509 4.126 1.00 92.12 98 ALA A O 1
ATOM 782 N N . ILE A 1 99 ? -5.978 -3.579 2.175 1.00 90.25 99 ILE A N 1
ATOM 783 C CA . ILE A 1 99 ? -6.619 -2.285 2.458 1.00 90.25 99 ILE A CA 1
ATOM 784 C C . ILE A 1 99 ? -8.133 -2.448 2.622 1.00 90.25 99 ILE A C 1
ATOM 786 O O . ILE A 1 99 ? -8.721 -1.926 3.572 1.00 90.25 99 ILE A O 1
ATOM 790 N N . ALA A 1 100 ? -8.780 -3.165 1.703 1.00 88.94 100 ALA A N 1
ATOM 791 C CA . ALA A 1 100 ? -10.211 -3.422 1.756 1.00 88.94 100 ALA A CA 1
ATOM 792 C C . ALA A 1 100 ? -10.580 -4.257 2.991 1.00 88.94 100 ALA A C 1
ATOM 794 O O . ALA A 1 100 ? -11.571 -3.953 3.652 1.00 88.94 100 ALA A O 1
ATOM 795 N N . GLY A 1 101 ? -9.774 -5.265 3.329 1.00 91.38 101 GLY A N 1
ATOM 796 C CA . GLY A 1 101 ? -9.905 -6.075 4.538 1.00 91.38 101 GLY A CA 1
ATOM 797 C C . GLY A 1 101 ? -9.803 -5.234 5.808 1.00 91.38 101 GLY A C 1
ATOM 798 O O . GLY A 1 101 ? -10.683 -5.313 6.663 1.00 91.38 101 GLY A O 1
ATOM 799 N N . CYS A 1 102 ? -8.810 -4.346 5.884 1.00 92.50 102 CYS A N 1
ATOM 800 C CA . CYS A 1 102 ? -8.634 -3.412 6.996 1.00 92.50 102 CYS A CA 1
ATOM 801 C C . CYS A 1 102 ? -9.827 -2.458 7.149 1.00 92.50 102 CYS A C 1
ATOM 803 O O . CYS A 1 102 ? -10.373 -2.313 8.243 1.00 92.50 102 CYS A O 1
ATOM 805 N N . ASN A 1 103 ? -10.321 -1.888 6.047 1.00 90.19 103 ASN A N 1
ATOM 806 C CA . ASN A 1 103 ? -11.526 -1.059 6.075 1.00 90.19 103 ASN A CA 1
ATOM 807 C C . ASN A 1 103 ? -12.763 -1.850 6.535 1.00 90.19 103 ASN A C 1
ATOM 809 O O . ASN A 1 103 ? -13.529 -1.354 7.355 1.00 90.19 103 ASN A O 1
ATOM 813 N N . ARG A 1 104 ? -12.955 -3.093 6.069 1.00 90.31 104 ARG A N 1
ATOM 814 C CA . ARG A 1 104 ? -14.050 -3.961 6.546 1.00 90.31 104 ARG A CA 1
ATOM 815 C C . ARG A 1 104 ? -13.936 -4.265 8.038 1.00 90.31 104 ARG A C 1
ATOM 817 O O . ARG A 1 104 ? -14.951 -4.252 8.724 1.00 90.31 104 ARG A O 1
ATOM 824 N N . ALA A 1 105 ? -12.729 -4.511 8.543 1.00 92.44 105 ALA A N 1
ATOM 825 C CA . ALA A 1 105 ? -12.510 -4.750 9.966 1.00 92.44 105 ALA A CA 1
ATOM 826 C C . ALA A 1 105 ? -12.833 -3.504 10.810 1.00 92.44 105 ALA A C 1
ATOM 828 O O . ALA A 1 105 ? -13.487 -3.625 11.843 1.00 92.44 105 ALA A O 1
ATOM 829 N N . LEU A 1 106 ? -12.473 -2.306 10.332 1.00 90.25 106 LEU A N 1
ATOM 830 C CA . LEU A 1 106 ? -12.876 -1.033 10.943 1.00 90.25 106 LEU A CA 1
ATOM 831 C C . LEU A 1 106 ? -14.403 -0.866 10.991 1.00 90.25 106 LEU A C 1
ATOM 833 O O . LEU A 1 106 ? -14.938 -0.493 12.033 1.00 90.25 106 LEU A O 1
ATOM 837 N N . TYR A 1 107 ? -15.113 -1.195 9.906 1.00 89.19 107 TYR A N 1
ATOM 838 C CA . TYR A 1 107 ? -16.582 -1.217 9.911 1.00 89.19 107 TYR A CA 1
ATOM 839 C C . TYR A 1 107 ? -17.150 -2.256 10.889 1.00 89.19 107 TYR A C 1
ATOM 841 O O . TYR A 1 107 ? -18.185 -2.020 11.504 1.00 89.19 107 TYR A O 1
ATOM 849 N N . GLY A 1 108 ? -16.470 -3.391 11.075 1.00 90.06 108 GLY A N 1
ATOM 850 C CA . GLY A 1 108 ? -16.837 -4.392 12.078 1.00 90.06 108 GLY A CA 1
ATOM 851 C C . GLY A 1 108 ? -16.766 -3.850 13.509 1.00 90.06 108 GLY A C 1
ATOM 852 O O . GLY A 1 108 ? -17.666 -4.113 14.305 1.00 90.06 108 GLY A O 1
ATOM 853 N N . ILE A 1 109 ? -15.746 -3.039 13.824 1.00 90.31 109 ILE A N 1
ATOM 854 C CA . ILE A 1 109 ? -15.675 -2.322 15.107 1.00 90.31 109 ILE A CA 1
ATOM 855 C C . ILE A 1 109 ? -16.865 -1.372 15.235 1.00 90.31 109 ILE A C 1
ATOM 857 O O . ILE A 1 109 ? -17.550 -1.400 16.250 1.00 90.31 109 ILE A O 1
ATOM 861 N N . GLU A 1 110 ? -17.151 -0.568 14.211 1.00 89.50 110 GLU A N 1
ATOM 862 C CA . GLU A 1 110 ? -18.279 0.372 14.232 1.00 89.50 110 GLU A CA 1
ATOM 863 C C . GLU A 1 110 ? -19.615 -0.333 14.516 1.00 89.50 110 GLU A C 1
ATOM 865 O O . GLU A 1 110 ? -20.330 0.066 15.434 1.00 89.50 110 GLU A O 1
ATOM 870 N N . GLN A 1 111 ? -19.896 -1.440 13.824 1.00 88.62 111 GLN A N 1
ATOM 871 C CA . GLN A 1 111 ? -21.106 -2.239 14.046 1.00 88.62 111 GLN A CA 1
ATOM 872 C C . GLN A 1 111 ? -21.164 -2.857 15.448 1.00 88.62 111 GLN A C 1
ATOM 874 O O . GLN A 1 111 ? -22.235 -2.930 16.050 1.00 88.62 111 GLN A O 1
ATOM 879 N N . SER A 1 112 ? -20.023 -3.281 16.001 1.00 88.75 112 SER A N 1
ATOM 880 C CA . SER A 1 112 ? -19.984 -3.861 17.348 1.00 88.75 112 SER A CA 1
ATOM 881 C C . SER A 1 112 ? -20.438 -2.870 18.429 1.00 88.75 112 SER A C 1
ATOM 883 O O . SER A 1 112 ? -21.075 -3.276 19.403 1.00 88.75 112 SER A O 1
ATOM 885 N N . LEU A 1 113 ? -20.211 -1.568 18.217 1.00 86.00 113 LEU A N 1
ATOM 886 C CA . LEU A 1 113 ? -20.619 -0.495 19.133 1.00 86.00 113 LEU A CA 1
ATOM 887 C C . LEU A 1 113 ? -22.117 -0.174 19.081 1.00 86.00 113 LEU A C 1
ATOM 889 O O . LEU A 1 113 ? -22.608 0.562 19.938 1.00 86.00 113 LEU A O 1
ATOM 893 N N . GLU A 1 114 ? -22.831 -0.691 18.083 1.00 85.94 114 GLU A N 1
ATOM 894 C CA . GLU A 1 114 ? -24.286 -0.565 17.938 1.00 85.94 114 GLU A CA 1
ATOM 895 C C . GLU A 1 114 ? -25.026 -1.832 18.394 1.00 85.94 114 GLU A C 1
ATOM 897 O O . GLU A 1 114 ? -26.255 -1.863 18.416 1.00 85.94 114 GLU A O 1
ATOM 902 N N . SER A 1 115 ? -24.288 -2.881 18.771 1.00 86.06 115 SER A N 1
ATOM 903 C CA . SER A 1 115 ? -24.856 -4.162 19.186 1.00 86.06 115 SER A CA 1
ATOM 904 C C . SER A 1 115 ? -25.335 -4.164 20.644 1.00 86.06 115 SER A C 1
ATOM 906 O O . SER A 1 115 ? -24.843 -3.409 21.479 1.00 86.06 115 SER A O 1
ATOM 908 N N . GLU A 1 116 ? -26.267 -5.063 20.979 1.00 81.12 116 GLU A N 1
ATOM 909 C CA . GLU A 1 116 ? -26.764 -5.227 22.357 1.00 81.12 116 GLU A CA 1
ATOM 910 C C . GLU A 1 116 ? -25.691 -5.773 23.319 1.00 81.12 116 GLU A C 1
ATOM 912 O O . GLU A 1 116 ? -25.706 -5.451 24.505 1.00 81.12 116 GLU A O 1
ATOM 917 N N . ASN A 1 117 ? -24.734 -6.563 22.812 1.00 84.94 117 ASN A N 1
ATOM 918 C CA . ASN A 1 117 ? -23.621 -7.128 23.581 1.00 84.94 117 ASN A CA 1
ATOM 919 C C . ASN A 1 117 ? -22.273 -6.564 23.104 1.00 84.94 117 ASN A C 1
ATOM 921 O O . ASN A 1 117 ? -21.458 -7.263 22.497 1.00 84.94 117 ASN A O 1
ATOM 925 N N . VAL A 1 118 ? -22.063 -5.272 23.369 1.00 84.38 118 VAL A N 1
ATOM 926 C CA . VAL A 1 118 ? -20.868 -4.526 22.940 1.00 84.38 118 VAL A CA 1
ATOM 927 C C . VAL A 1 118 ? -19.551 -5.210 23.337 1.00 84.38 118 VAL A C 1
ATOM 929 O O . VAL A 1 118 ? -18.706 -5.349 22.458 1.00 84.38 118 VAL A O 1
ATOM 932 N N . PRO A 1 119 ? -19.331 -5.670 24.588 1.00 84.00 119 PRO A N 1
ATOM 933 C CA . PRO A 1 119 ? -18.015 -6.173 24.994 1.00 84.00 119 PRO A CA 1
ATOM 934 C C . PRO A 1 119 ? -17.547 -7.406 24.209 1.00 84.00 119 PRO A C 1
ATOM 936 O O . PRO A 1 119 ? -16.391 -7.463 23.798 1.00 84.00 119 PRO A O 1
ATOM 939 N N . ASP A 1 120 ? -18.437 -8.371 23.978 1.00 87.25 120 ASP A N 1
ATOM 940 C CA . ASP A 1 120 ? -18.113 -9.628 23.289 1.00 87.25 120 ASP A CA 1
ATOM 941 C C . ASP A 1 120 ? -17.916 -9.410 21.780 1.00 87.25 120 ASP A C 1
ATOM 943 O O . ASP A 1 120 ? -16.920 -9.830 21.185 1.00 87.25 120 ASP A O 1
ATOM 947 N N . ASN A 1 121 ? -18.819 -8.644 21.161 1.00 89.06 121 ASN A N 1
ATOM 948 C CA . ASN A 1 121 ? -18.723 -8.316 19.739 1.00 89.06 121 ASN A CA 1
ATOM 949 C C . ASN A 1 121 ? -17.499 -7.445 19.435 1.00 89.06 121 ASN A C 1
ATOM 951 O O . ASN A 1 121 ? -16.843 -7.639 18.408 1.00 89.06 121 ASN A O 1
ATOM 955 N N . LEU A 1 122 ? -17.167 -6.509 20.329 1.00 88.69 122 LEU A N 1
ATOM 956 C CA . LEU A 1 122 ? -15.985 -5.669 20.189 1.00 88.69 122 LEU A CA 1
ATOM 957 C C . LEU A 1 122 ? -14.706 -6.499 20.315 1.00 88.69 122 LEU A C 1
ATOM 959 O O . LEU A 1 122 ? -13.784 -6.286 19.532 1.00 88.69 122 LEU A O 1
ATOM 963 N N . PHE A 1 123 ? -14.653 -7.479 21.221 1.00 88.25 123 PHE A N 1
ATOM 964 C CA . PHE A 1 123 ? -13.504 -8.379 21.352 1.00 88.25 123 PHE A CA 1
ATOM 965 C C . PHE A 1 123 ? -13.224 -9.138 20.045 1.00 88.25 123 PHE A C 1
ATOM 967 O O . PHE A 1 123 ? -12.105 -9.110 19.523 1.00 88.25 123 PHE A O 1
ATOM 974 N N . HIS A 1 124 ? -14.253 -9.746 19.448 1.00 91.00 124 HIS A N 1
ATOM 975 C CA . HIS A 1 124 ? -14.119 -10.441 18.165 1.00 91.00 124 HIS A CA 1
ATOM 976 C C . HIS A 1 124 ? -13.731 -9.502 17.016 1.00 91.00 124 HIS A C 1
ATOM 978 O O . HIS A 1 124 ? -12.853 -9.828 16.211 1.00 91.00 124 HIS A O 1
ATOM 984 N N . ALA A 1 125 ? -14.343 -8.319 16.945 1.00 90.94 125 ALA A N 1
ATOM 985 C CA . ALA A 1 125 ? -14.006 -7.320 15.937 1.00 90.94 125 ALA A CA 1
ATOM 986 C C . ALA A 1 125 ? -12.561 -6.804 16.092 1.00 90.94 125 ALA A C 1
ATOM 988 O O . ALA A 1 125 ? -11.870 -6.600 15.094 1.00 90.94 125 ALA A O 1
ATOM 989 N N . THR A 1 126 ? -12.072 -6.676 17.326 1.00 91.12 126 THR A N 1
ATOM 990 C CA . THR A 1 126 ? -10.701 -6.252 17.657 1.00 91.12 126 THR A CA 1
ATOM 991 C C . THR A 1 126 ? -9.668 -7.277 17.192 1.00 91.12 126 THR A C 1
ATOM 993 O O . THR A 1 126 ? -8.655 -6.900 16.602 1.00 91.12 126 THR A O 1
ATOM 996 N N . ILE A 1 127 ? -9.939 -8.578 17.354 1.00 92.38 127 ILE A N 1
ATOM 997 C CA . ILE A 1 127 ? -9.083 -9.646 16.806 1.00 92.38 127 ILE A CA 1
ATOM 998 C C . ILE A 1 127 ? -8.995 -9.543 15.278 1.00 92.38 127 ILE A C 1
ATOM 1000 O O . ILE A 1 127 ? -7.901 -9.598 14.712 1.00 92.38 127 ILE A O 1
ATOM 1004 N N . ASN A 1 128 ? -10.135 -9.355 14.608 1.00 93.81 128 ASN A N 1
ATOM 1005 C CA . ASN A 1 128 ? -10.175 -9.210 13.153 1.00 93.81 128 ASN A CA 1
ATOM 1006 C C . ASN A 1 128 ? -9.405 -7.969 12.683 1.00 93.81 128 ASN A C 1
ATOM 1008 O O . ASN A 1 128 ? -8.669 -8.041 11.698 1.00 93.81 128 ASN A O 1
ATOM 1012 N N . LEU A 1 129 ? -9.528 -6.851 13.405 1.00 93.12 129 LEU A N 1
ATOM 1013 C CA . LEU A 1 129 ? -8.779 -5.632 13.117 1.00 93.12 129 LEU A CA 1
ATOM 1014 C C . LEU A 1 129 ? -7.273 -5.835 13.302 1.00 93.12 129 LEU A C 1
ATOM 1016 O O . LEU A 1 129 ? -6.508 -5.416 12.442 1.00 93.12 129 LEU A O 1
ATOM 1020 N N . ASN A 1 130 ? -6.841 -6.521 14.361 1.00 93.62 130 ASN A N 1
ATOM 1021 C CA . ASN A 1 130 ? -5.426 -6.818 14.585 1.00 93.62 130 ASN A CA 1
ATOM 1022 C C . ASN A 1 130 ? -4.819 -7.637 13.430 1.00 93.62 130 ASN A C 1
ATOM 1024 O O . ASN A 1 130 ? -3.758 -7.294 12.910 1.00 93.62 130 ASN A O 1
ATOM 1028 N N . ASN A 1 131 ? -5.528 -8.672 12.968 1.00 94.50 131 ASN A N 1
ATOM 1029 C CA . ASN A 1 131 ? -5.098 -9.460 11.811 1.00 94.50 131 ASN A CA 1
ATOM 1030 C C . ASN A 1 131 ? -5.015 -8.598 10.544 1.00 94.50 131 ASN A C 1
ATOM 1032 O O . ASN A 1 131 ? -4.013 -8.639 9.834 1.00 94.50 131 ASN A O 1
ATOM 1036 N N . ALA A 1 132 ? -6.020 -7.754 10.300 1.00 92.56 132 ALA A N 1
ATOM 1037 C CA . ALA A 1 132 ? -6.036 -6.879 9.134 1.00 92.56 132 ALA A CA 1
ATOM 1038 C C . ALA A 1 132 ? -4.930 -5.802 9.170 1.00 92.56 132 ALA A C 1
ATOM 1040 O O . ALA A 1 132 ? -4.384 -5.448 8.125 1.00 92.56 132 ALA A O 1
ATOM 1041 N N . VAL A 1 133 ? -4.558 -5.308 10.360 1.00 93.19 133 VAL A N 1
ATOM 1042 C CA . VAL A 1 133 ? -3.416 -4.394 10.561 1.00 93.19 133 VAL A CA 1
ATOM 1043 C C . VAL A 1 133 ? -2.092 -5.078 10.202 1.00 93.19 133 VAL A C 1
ATOM 1045 O O . VAL A 1 133 ? -1.243 -4.481 9.539 1.00 93.19 133 VAL A O 1
ATOM 1048 N N . LEU A 1 134 ? -1.911 -6.341 10.589 1.00 93.50 134 LEU A N 1
ATOM 1049 C CA . LEU A 1 134 ? -0.725 -7.110 10.207 1.00 93.50 134 LEU A CA 1
ATOM 1050 C C . LEU A 1 134 ? -0.690 -7.385 8.697 1.00 93.50 134 LEU A C 1
ATOM 1052 O O . LEU A 1 134 ? 0.361 -7.258 8.068 1.00 93.50 134 LEU A O 1
ATOM 1056 N N . GLU A 1 135 ? -1.832 -7.722 8.099 1.00 94.12 135 GLU A N 1
ATOM 1057 C CA . GLU A 1 135 ? -1.945 -7.966 6.659 1.00 94.12 135 GLU A CA 1
ATOM 1058 C C . GLU A 1 135 ? -1.618 -6.720 5.831 1.00 94.12 135 GLU A C 1
ATOM 1060 O O . GLU A 1 135 ? -0.816 -6.810 4.900 1.00 94.12 135 GLU A O 1
ATOM 1065 N N . ILE A 1 136 ? -2.168 -5.549 6.179 1.00 93.25 136 ILE A N 1
ATOM 1066 C CA . ILE A 1 136 ? -1.861 -4.303 5.460 1.00 93.25 136 ILE A CA 1
ATOM 1067 C C . ILE A 1 136 ? -0.388 -3.916 5.619 1.00 93.25 136 ILE A C 1
ATOM 1069 O O . ILE A 1 136 ? 0.226 -3.487 4.642 1.00 93.25 136 ILE A O 1
ATOM 1073 N N . TRP A 1 137 ? 0.216 -4.125 6.794 1.00 92.06 137 TRP A N 1
ATOM 1074 C CA . TRP A 1 137 ? 1.642 -3.863 7.012 1.00 92.06 137 TRP A CA 1
ATOM 1075 C C . TRP A 1 137 ? 2.529 -4.748 6.127 1.00 92.06 137 TRP A C 1
ATOM 1077 O O . TRP A 1 137 ? 3.428 -4.261 5.431 1.00 92.06 137 TRP A O 1
ATOM 1087 N N . ASN A 1 138 ? 2.237 -6.050 6.099 1.00 92.94 138 ASN A N 1
ATOM 1088 C CA . ASN A 1 138 ? 2.962 -7.019 5.282 1.00 92.94 138 ASN A CA 1
ATOM 1089 C C . ASN A 1 138 ? 2.796 -6.732 3.788 1.00 92.94 138 ASN A C 1
ATOM 1091 O O . ASN A 1 138 ? 3.789 -6.681 3.062 1.00 92.94 138 ASN A O 1
ATOM 1095 N N . ALA A 1 139 ? 1.565 -6.483 3.336 1.00 92.25 139 ALA A N 1
ATOM 1096 C CA . ALA A 1 139 ? 1.277 -6.187 1.938 1.00 92.25 139 ALA A CA 1
ATOM 1097 C C . ALA A 1 139 ? 1.926 -4.872 1.481 1.00 92.25 139 ALA A C 1
ATOM 1099 O O . ALA A 1 139 ? 2.451 -4.802 0.371 1.00 92.25 139 ALA A O 1
ATOM 1100 N N . THR A 1 140 ? 1.945 -3.845 2.338 1.00 91.81 140 THR A N 1
ATOM 1101 C CA . THR A 1 140 ? 2.600 -2.559 2.038 1.00 91.81 140 THR A CA 1
ATOM 1102 C C . 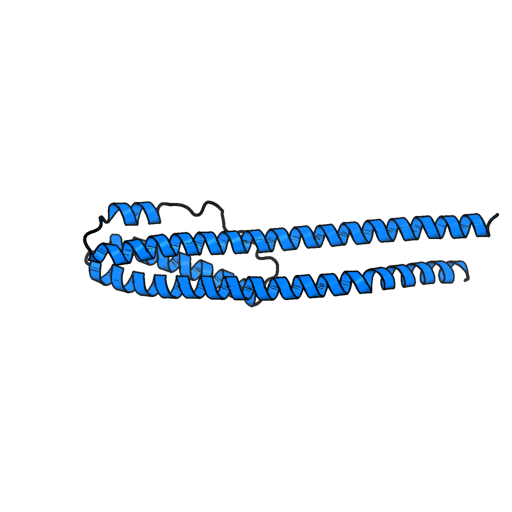THR A 1 140 ? 4.105 -2.744 1.885 1.00 91.81 140 THR A C 1
ATOM 1104 O O . THR A 1 140 ? 4.686 -2.283 0.904 1.00 91.81 140 THR A O 1
ATOM 1107 N N . THR A 1 141 ? 4.726 -3.487 2.805 1.00 90.56 141 THR A N 1
ATOM 1108 C CA . THR A 1 141 ? 6.165 -3.781 2.766 1.00 90.56 141 THR A CA 1
ATOM 1109 C C . THR A 1 141 ? 6.536 -4.617 1.536 1.00 90.56 141 THR A C 1
ATOM 1111 O O . THR A 1 141 ? 7.513 -4.319 0.849 1.00 90.56 141 THR A O 1
ATOM 1114 N N . GLU A 1 142 ? 5.754 -5.656 1.223 1.00 91.25 142 GLU A N 1
ATOM 1115 C CA . GLU A 1 142 ? 5.961 -6.489 0.033 1.00 91.25 142 GLU A CA 1
ATOM 1116 C C . GLU A 1 142 ? 5.845 -5.654 -1.252 1.00 91.25 142 GLU A C 1
ATOM 1118 O O . GLU A 1 142 ? 6.704 -5.746 -2.136 1.00 91.25 142 GLU A O 1
ATOM 1123 N N . TYR A 1 143 ? 4.815 -4.809 -1.339 1.00 89.81 143 TYR A N 1
ATOM 1124 C CA . TYR A 1 143 ? 4.589 -3.932 -2.483 1.00 89.81 143 TYR A CA 1
ATOM 1125 C C . TYR A 1 143 ? 5.738 -2.938 -2.687 1.00 89.81 143 TYR A C 1
ATOM 1127 O O . TYR A 1 143 ? 6.239 -2.827 -3.808 1.00 89.81 143 TYR A O 1
ATOM 1135 N N . ASP A 1 144 ? 6.197 -2.279 -1.619 1.00 88.62 144 ASP A N 1
ATOM 1136 C CA . ASP A 1 144 ? 7.313 -1.330 -1.673 1.00 88.62 144 ASP A CA 1
ATOM 1137 C C . ASP A 1 144 ? 8.591 -2.006 -2.187 1.00 88.62 144 ASP A C 1
ATOM 1139 O O . ASP A 1 144 ? 9.170 -1.590 -3.191 1.00 88.62 144 ASP A O 1
ATOM 1143 N N . VAL A 1 145 ? 8.967 -3.152 -1.604 1.00 89.31 145 VAL A N 1
ATOM 1144 C CA . VAL A 1 145 ? 10.166 -3.904 -2.010 1.00 89.31 145 VAL A CA 1
ATOM 1145 C C . VAL A 1 145 ? 10.097 -4.368 -3.471 1.00 89.31 145 VAL A C 1
ATOM 1147 O O . VAL A 1 145 ? 11.112 -4.345 -4.180 1.00 89.31 145 VAL A O 1
ATOM 1150 N N . ILE A 1 146 ? 8.933 -4.828 -3.940 1.00 89.06 146 ILE A N 1
ATOM 1151 C CA . ILE A 1 146 ? 8.754 -5.297 -5.322 1.00 89.06 146 ILE A CA 1
ATOM 1152 C C . ILE A 1 146 ? 8.817 -4.130 -6.309 1.00 89.06 146 ILE A C 1
ATOM 1154 O O . ILE A 1 146 ? 9.511 -4.237 -7.329 1.00 89.06 146 ILE A O 1
ATOM 1158 N N . GLU A 1 147 ? 8.142 -3.018 -6.019 1.00 85.81 147 GLU A N 1
ATOM 1159 C CA . GLU A 1 147 ? 8.184 -1.840 -6.883 1.00 85.81 147 GLU A CA 1
ATOM 1160 C C . GLU A 1 147 ? 9.581 -1.220 -6.917 1.00 85.81 147 GLU A C 1
ATOM 1162 O O . GLU A 1 147 ? 10.065 -0.892 -8.001 1.00 85.81 147 GLU A O 1
ATOM 1167 N N . ASP A 1 148 ? 10.305 -1.187 -5.800 1.00 85.31 148 ASP A N 1
ATOM 1168 C CA . ASP A 1 148 ? 11.693 -0.722 -5.761 1.00 85.31 148 ASP A CA 1
ATOM 1169 C C . ASP A 1 148 ? 12.634 -1.584 -6.613 1.00 85.31 148 ASP A C 1
ATOM 1171 O O . ASP A 1 148 ? 13.531 -1.070 -7.296 1.00 85.31 148 ASP A O 1
ATOM 1175 N N . LYS A 1 149 ? 12.439 -2.909 -6.612 1.00 86.81 149 LYS A N 1
ATOM 1176 C CA . LYS A 1 149 ? 13.181 -3.827 -7.494 1.00 86.81 149 LYS A CA 1
ATOM 1177 C C . LYS A 1 149 ? 12.844 -3.579 -8.963 1.00 86.81 149 LYS A C 1
ATOM 1179 O O . LYS A 1 149 ? 13.745 -3.551 -9.804 1.00 86.81 149 LYS A O 1
ATOM 1184 N N . ARG A 1 150 ? 11.565 -3.376 -9.290 1.00 83.50 150 ARG A N 1
ATOM 1185 C CA . ARG A 1 150 ? 11.124 -3.079 -10.662 1.00 83.50 150 ARG A CA 1
ATOM 1186 C C . ARG A 1 150 ? 11.671 -1.744 -11.144 1.00 83.50 150 ARG A C 1
ATOM 1188 O O . ARG A 1 150 ? 12.230 -1.690 -12.234 1.00 83.50 150 ARG A O 1
ATOM 1195 N N . ILE A 1 151 ? 11.586 -0.693 -10.333 1.00 81.56 151 ILE A N 1
ATOM 1196 C CA . ILE A 1 151 ? 12.121 0.634 -10.658 1.00 81.56 151 ILE A CA 1
ATOM 1197 C C . ILE A 1 151 ? 13.632 0.553 -10.907 1.00 81.56 151 ILE A C 1
ATOM 1199 O O . ILE A 1 151 ? 14.109 1.103 -11.902 1.00 81.56 151 ILE A O 1
ATOM 1203 N N . ARG A 1 152 ? 14.382 -0.183 -10.072 1.00 82.69 152 ARG A N 1
ATOM 1204 C CA . ARG A 1 152 ? 15.817 -0.436 -10.296 1.00 82.69 152 ARG A CA 1
ATOM 1205 C C . ARG A 1 152 ? 16.086 -1.136 -11.627 1.00 82.69 152 ARG A C 1
ATOM 1207 O O . ARG A 1 152 ? 16.885 -0.636 -12.414 1.00 82.69 152 ARG A O 1
ATOM 1214 N N . LYS A 1 153 ? 15.366 -2.219 -11.925 1.00 83.06 153 LYS A N 1
ATOM 1215 C CA . LYS A 1 153 ? 15.533 -2.968 -13.179 1.00 83.06 153 LYS A CA 1
ATOM 1216 C C . LYS A 1 153 ? 15.235 -2.115 -14.412 1.00 83.06 153 LYS A C 1
ATOM 1218 O O . LYS A 1 153 ? 15.987 -2.149 -15.381 1.00 83.06 153 LYS A O 1
ATOM 1223 N N . ILE A 1 154 ? 14.159 -1.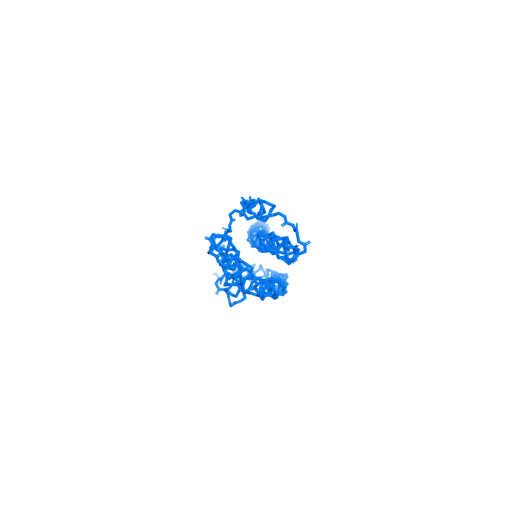325 -14.395 1.00 79.94 154 ILE A N 1
ATOM 1224 C CA . ILE A 1 154 ? 13.837 -0.465 -15.542 1.00 79.94 154 ILE A CA 1
ATOM 1225 C C . ILE A 1 154 ? 14.894 0.650 -15.669 1.00 79.94 154 ILE A C 1
ATOM 1227 O O . ILE A 1 154 ? 15.276 0.993 -16.785 1.00 79.94 154 ILE A O 1
ATOM 1231 N N . ARG A 1 155 ? 15.422 1.188 -14.558 1.00 78.38 155 ARG A N 1
ATOM 1232 C CA . ARG A 1 155 ? 16.524 2.167 -14.589 1.00 78.38 155 ARG A CA 1
ATOM 1233 C C . ARG A 1 155 ? 17.778 1.588 -15.251 1.00 78.38 155 ARG A C 1
ATOM 1235 O O . ARG A 1 155 ? 18.393 2.277 -16.059 1.00 78.38 155 ARG A O 1
ATOM 1242 N N . GLU A 1 156 ? 18.140 0.346 -14.941 1.00 82.56 156 GLU A N 1
ATOM 1243 C CA . GLU A 1 156 ? 19.262 -0.356 -15.583 1.00 82.56 156 GLU A CA 1
ATOM 1244 C C . GLU A 1 156 ? 19.025 -0.552 -17.087 1.00 82.56 156 GLU A C 1
ATOM 1246 O O . GLU A 1 156 ? 19.899 -0.233 -17.895 1.00 82.56 156 GLU A O 1
ATOM 1251 N N . ILE A 1 157 ? 17.820 -0.993 -17.473 1.00 79.75 157 ILE A N 1
ATOM 1252 C CA . ILE A 1 157 ? 17.427 -1.144 -18.884 1.00 79.75 157 ILE A CA 1
ATOM 1253 C C . ILE A 1 157 ? 17.518 0.191 -19.620 1.00 79.75 157 ILE A C 1
ATOM 1255 O O . ILE A 1 157 ? 18.002 0.231 -20.743 1.00 79.75 157 ILE A O 1
ATOM 1259 N N . ILE A 1 158 ? 17.087 1.288 -19.004 1.00 78.50 158 ILE A N 1
ATOM 1260 C CA . ILE A 1 158 ? 17.199 2.623 -19.592 1.00 78.50 158 ILE A CA 1
ATOM 1261 C C . ILE A 1 158 ? 18.658 3.028 -19.786 1.00 78.50 158 ILE A C 1
ATOM 1263 O O . ILE A 1 158 ? 19.025 3.503 -20.860 1.00 78.50 158 ILE A O 1
ATOM 1267 N N . LEU A 1 159 ? 19.485 2.835 -18.757 1.00 79.00 159 LEU A N 1
ATOM 1268 C CA . LEU A 1 159 ? 20.870 3.296 -18.751 1.00 79.00 159 LEU A CA 1
ATOM 1269 C C . LEU A 1 159 ? 21.715 2.579 -19.813 1.00 79.00 159 LEU A C 1
ATOM 1271 O O . LEU A 1 159 ? 22.602 3.191 -20.400 1.00 79.00 159 LEU A O 1
ATOM 1275 N N . ILE A 1 160 ? 21.414 1.306 -20.082 1.00 81.50 160 ILE A N 1
ATOM 1276 C CA . ILE A 1 160 ? 22.113 0.487 -21.083 1.00 81.50 160 ILE A CA 1
ATOM 1277 C C . ILE A 1 160 ? 21.417 0.554 -22.452 1.00 81.50 160 ILE A C 1
ATOM 1279 O O . ILE A 1 160 ? 22.072 0.648 -23.488 1.00 81.50 160 ILE A O 1
ATOM 1283 N N . GLY A 1 161 ? 20.086 0.523 -22.473 1.00 78.69 161 GLY A N 1
ATOM 1284 C CA . GLY A 1 161 ? 19.274 0.401 -23.682 1.00 78.69 161 GLY A CA 1
ATOM 1285 C C . GLY A 1 161 ? 19.165 1.686 -24.495 1.00 78.69 161 GLY A C 1
ATOM 1286 O O . GLY A 1 161 ? 19.229 1.614 -25.720 1.00 78.69 161 GLY A O 1
ATOM 1287 N N . ILE A 1 162 ? 19.055 2.862 -23.858 1.00 79.81 162 ILE A N 1
ATOM 1288 C CA . ILE A 1 162 ? 18.992 4.138 -24.595 1.00 79.81 162 ILE A CA 1
ATOM 1289 C C . ILE A 1 162 ? 20.249 4.343 -25.456 1.00 79.81 162 ILE A C 1
ATOM 1291 O O . ILE A 1 162 ? 20.084 4.603 -26.648 1.00 79.81 162 ILE A O 1
ATOM 1295 N N . PRO A 1 163 ? 21.484 4.195 -24.931 1.00 79.94 163 PRO A N 1
ATOM 1296 C CA . PRO A 1 163 ? 22.684 4.303 -25.757 1.00 79.94 163 PRO A CA 1
ATOM 1297 C C . PRO A 1 163 ? 22.665 3.365 -26.965 1.00 79.94 163 PRO A C 1
ATOM 1299 O O . PRO A 1 163 ? 22.979 3.794 -28.071 1.00 79.94 163 PRO A O 1
ATOM 1302 N N . ILE A 1 164 ? 22.239 2.110 -26.783 1.00 84.25 164 ILE A N 1
ATOM 1303 C CA . ILE A 1 164 ? 22.165 1.124 -27.871 1.00 84.25 164 ILE A CA 1
ATOM 1304 C C . ILE A 1 164 ? 21.149 1.556 -28.934 1.00 84.25 164 ILE A C 1
ATOM 1306 O O . ILE A 1 164 ? 21.468 1.534 -30.120 1.00 84.25 164 ILE A O 1
ATOM 1310 N N . ILE A 1 165 ? 19.951 1.991 -28.530 1.00 82.94 165 ILE A N 1
ATOM 1311 C CA . ILE A 1 165 ? 18.910 2.472 -29.454 1.00 82.94 165 ILE A CA 1
ATOM 1312 C C . ILE A 1 165 ? 19.408 3.687 -30.240 1.00 82.94 165 ILE A C 1
ATOM 1314 O O . ILE A 1 165 ? 19.217 3.751 -31.452 1.00 82.94 165 ILE A O 1
ATOM 1318 N N . VAL A 1 166 ? 20.077 4.631 -29.573 1.00 80.56 166 VAL A N 1
ATOM 1319 C CA . VAL A 1 166 ? 20.641 5.820 -30.225 1.00 80.56 166 VAL A CA 1
ATOM 1320 C C . VAL A 1 166 ? 21.734 5.428 -31.222 1.00 80.56 166 VAL A C 1
ATOM 1322 O O . VAL A 1 166 ? 21.734 5.929 -32.343 1.00 80.56 166 VAL A O 1
ATOM 1325 N N . VAL A 1 167 ? 22.623 4.494 -30.870 1.00 83.81 167 VAL A N 1
ATOM 1326 C CA . VAL A 1 167 ? 23.664 3.991 -31.782 1.00 83.81 167 VAL A CA 1
ATOM 1327 C C . VAL A 1 167 ? 23.048 3.295 -32.998 1.00 83.81 167 VAL A C 1
ATOM 1329 O O . VAL A 1 167 ? 23.431 3.598 -34.125 1.00 83.81 167 VAL A O 1
ATOM 1332 N N . LEU A 1 168 ? 22.063 2.414 -32.800 1.00 85.62 168 LEU A N 1
ATOM 1333 C CA . LEU A 1 168 ? 21.363 1.738 -33.897 1.00 85.62 168 LEU A CA 1
ATOM 1334 C C . LEU A 1 168 ? 20.625 2.729 -34.804 1.00 85.62 168 LEU A C 1
ATOM 1336 O O . LEU A 1 168 ? 20.657 2.579 -36.023 1.00 85.62 168 LEU A O 1
ATOM 1340 N N . PHE A 1 169 ? 20.005 3.759 -34.227 1.00 81.81 169 PHE A N 1
ATOM 1341 C CA . PHE A 1 169 ? 19.345 4.823 -34.980 1.00 81.81 169 PHE A CA 1
ATOM 1342 C C . PHE A 1 169 ? 20.339 5.604 -35.849 1.00 81.81 169 PHE A C 1
ATOM 1344 O O . PHE A 1 169 ? 20.090 5.811 -37.034 1.00 81.81 169 PHE A O 1
ATOM 1351 N N . VAL A 1 170 ? 21.501 5.971 -35.296 1.00 81.88 170 VAL A N 1
ATOM 1352 C CA . VAL A 1 170 ? 22.570 6.648 -36.048 1.00 81.88 170 VAL A CA 1
ATOM 1353 C C . VAL A 1 170 ? 23.111 5.758 -37.171 1.00 81.88 170 VAL A C 1
ATOM 1355 O O . VAL A 1 170 ? 23.235 6.226 -38.300 1.00 81.88 170 VAL A O 1
ATOM 1358 N N . ILE A 1 171 ? 23.378 4.474 -36.902 1.00 84.06 171 ILE A N 1
ATOM 1359 C CA . ILE A 1 171 ? 23.823 3.515 -37.929 1.00 84.06 171 ILE A CA 1
ATOM 1360 C C . ILE A 1 171 ? 22.769 3.378 -39.035 1.00 84.06 171 ILE A C 1
ATOM 1362 O O . ILE A 1 171 ? 23.119 3.409 -40.211 1.00 84.06 171 ILE A O 1
ATOM 1366 N N . GLY A 1 172 ? 21.486 3.272 -38.679 1.00 80.94 172 GLY A N 1
ATOM 1367 C CA . GLY A 1 172 ? 20.387 3.178 -39.640 1.00 80.94 172 GLY A CA 1
ATOM 1368 C C . GLY A 1 172 ? 20.287 4.402 -40.552 1.00 80.94 172 GLY A C 1
ATOM 1369 O O . GLY A 1 172 ? 20.114 4.247 -41.758 1.00 80.94 172 GLY A O 1
ATOM 1370 N N . ILE A 1 173 ? 20.471 5.607 -40.002 1.00 80.75 173 ILE A N 1
ATOM 1371 C CA . ILE A 1 173 ? 20.535 6.840 -40.797 1.00 80.75 173 ILE A CA 1
ATOM 1372 C C . ILE A 1 173 ? 21.724 6.800 -41.764 1.00 80.75 173 ILE A C 1
ATOM 1374 O O . ILE A 1 173 ? 21.554 7.105 -42.939 1.00 80.75 173 ILE A O 1
ATOM 1378 N N . ILE A 1 174 ? 22.911 6.397 -41.299 1.00 79.19 174 ILE A N 1
ATOM 1379 C CA . ILE A 1 174 ? 24.113 6.316 -42.144 1.00 79.19 174 ILE A CA 1
ATOM 1380 C C . ILE A 1 174 ? 23.900 5.325 -43.295 1.00 79.19 174 ILE A C 1
ATOM 1382 O O . ILE A 1 174 ? 24.118 5.678 -44.450 1.00 79.19 174 ILE A O 1
ATOM 1386 N N . VAL A 1 175 ? 23.427 4.110 -43.002 1.00 80.31 175 VAL A N 1
ATOM 1387 C CA . VAL A 1 175 ? 23.166 3.083 -44.025 1.00 80.31 175 VAL A CA 1
ATOM 1388 C C . VAL A 1 175 ? 22.105 3.552 -45.019 1.00 80.31 175 VAL A C 1
ATOM 1390 O O . VAL A 1 175 ? 22.299 3.395 -46.219 1.00 80.31 175 VAL A O 1
ATOM 1393 N N . GLY A 1 176 ? 21.019 4.169 -44.545 1.00 73.31 176 GLY A N 1
ATOM 1394 C CA . GLY A 1 176 ? 19.949 4.678 -45.405 1.00 73.31 176 GLY A CA 1
ATOM 1395 C C . GLY A 1 176 ? 20.358 5.845 -46.309 1.00 73.31 176 GLY A C 1
ATOM 1396 O O . GLY A 1 176 ? 19.679 6.096 -47.295 1.00 73.31 176 GLY A O 1
ATOM 1397 N N . ILE A 1 177 ? 21.448 6.550 -45.994 1.00 70.19 177 ILE A N 1
ATOM 1398 C CA . ILE A 1 177 ? 22.021 7.593 -46.857 1.00 70.19 177 ILE A CA 1
ATOM 1399 C C . ILE A 1 177 ? 23.055 7.011 -47.842 1.00 70.19 177 ILE A C 1
ATOM 1401 O O . ILE A 1 177 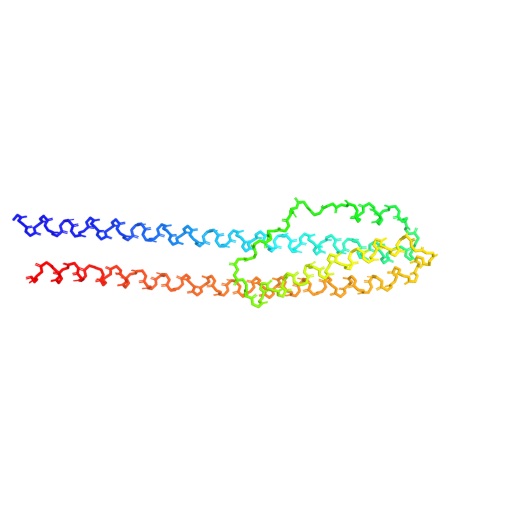? 23.302 7.600 -48.893 1.00 70.19 177 ILE A O 1
ATOM 1405 N N . CYS A 1 178 ? 23.685 5.881 -47.508 1.00 61.34 178 CYS A N 1
ATOM 1406 C CA . CYS A 1 178 ? 24.698 5.227 -48.345 1.00 61.34 178 CYS A CA 1
ATOM 1407 C C . CYS A 1 178 ? 24.129 4.291 -49.430 1.00 61.34 178 CYS A C 1
ATOM 1409 O O . CYS A 1 178 ? 24.907 3.818 -50.260 1.00 61.34 178 CYS A O 1
ATOM 1411 N N . ILE A 1 179 ? 22.821 4.012 -49.411 1.00 56.59 179 ILE A N 1
ATOM 1412 C CA . ILE A 1 179 ? 22.072 3.261 -50.438 1.00 56.59 179 ILE A CA 1
ATOM 1413 C C . ILE A 1 179 ? 21.361 4.260 -51.351 1.00 56.59 179 ILE A C 1
ATOM 1415 O O . ILE A 1 179 ? 21.416 4.058 -52.584 1.00 56.59 179 ILE A O 1
#

Radius of gyration: 26.75 Å; chains: 1; bounding box: 57×32×82 Å

Secondary structure (DSSP, 8-state):
-HHHHHHHHHHHHHHHHHHHHHHHHHHHHHHHHHHHHHHHHHHHHHHHHHHHHHHHHHHGGGT--HHHHHHHHH---SS---SS-SS--HHHHHHHHHHHHHHHHHHHHHHHTTSTTHHHHHHHHHHHHHHHHHHHHHHHHHHHHHHHHHHHHHHHHHHHHHHHHHHHHHHHHHHHHH-